Protein AF-A0A3Q9J0Z6-F1 (afdb_monomer_lite)

InterPro domains:
  IPR001733 Peptidase S26B [PTHR10806] (11-145)
  IPR001733 Peptidase S26B [TIGR02228] (3-148)
  IPR019533 Peptidase S26 [PF10502] (8-82)
  IPR019533 Peptidase S26 [cd06530] (27-115)
  IPR036286 LexA/Signal peptidase-like superfamily [SSF51306] (26-82)

pLDDT: mean 85.83, std 12.93, range [48.06, 98.5]

Secondary structure (DSSP, 8-state):
-HHHHHHHHHHHHHIIIIIHHHHHTPEEEE--SSTTTTTS-TT-EEEEE---GGG--TT-EEEEESSTT-S-EEEEEEEEEEE-TTS-EEEEEE-TT-SS--SS-EEGGGEEEEEEEEETTTHHHHHTS-HHHHHHHHHHHHHHHHHHHHHHHHHHHHHHHHTTS----------

Foldseek 3Di:
DVVVVVLVVLVVLLCVQPVVLVVLVWDKDFAQDCLQPPPAGGQKIWTFHADFPVPDDQQFWFWFAPDQPDPDIDTFGFHDWDADPVGFIWTWTGRPNDPDTDPDIDGRSGTRGTTPDIDHNSNVVVVVADDVCNVVVSVVSVVVSVVVVVVVVVVVVVVVVVVPPDPPDPPPPDD

Sequence (175 aa):
MTSTVLLIALSVFAFFAIVVPFVLGAQTYTVLTGSMRPTMPPGTLIGTKPTDIEHVKIGDIITYQIESGDPAVITHRVISLARSGDGETILHTQGDDNSVADENPVIGEQVRGVVVYSVPYLGYPASLVTGETRSLFVIVLGLAVIAYGAQSLLRDLLRSLRSRRPRSVDRNAEA

Radius of gyration: 25.11 Å; chains: 1; bounding box: 40×29×100 Å

Structure (mmCIF, N/CA/C/O backbone):
data_AF-A0A3Q9J0Z6-F1
#
_entry.id   AF-A0A3Q9J0Z6-F1
#
loop_
_atom_site.group_PDB
_atom_site.id
_atom_site.type_symbol
_atom_site.label_atom_id
_atom_site.label_alt_id
_atom_site.label_comp_id
_atom_site.label_asym_id
_atom_site.label_entity_id
_atom_site.label_seq_id
_atom_site.pdbx_PDB_ins_code
_atom_site.Cartn_x
_atom_site.Cartn_y
_atom_site.Cartn_z
_atom_site.occupancy
_atom_site.B_iso_or_equiv
_atom_site.auth_seq_id
_atom_site.auth_comp_id
_atom_site.auth_asym_id
_atom_site.auth_atom_id
_atom_site.pdbx_PDB_model_num
ATOM 1 N N . MET A 1 1 ? 17.191 -12.054 -28.169 1.00 62.16 1 MET A N 1
ATOM 2 C CA . MET A 1 1 ? 16.202 -12.710 -27.282 1.00 62.16 1 MET A CA 1
ATOM 3 C C . MET A 1 1 ? 16.296 -12.182 -25.855 1.00 62.16 1 MET A C 1
ATOM 5 O O . MET A 1 1 ? 15.292 -11.697 -25.358 1.00 62.16 1 MET A O 1
ATOM 9 N N . THR A 1 2 ? 17.478 -12.166 -25.230 1.00 73.38 2 THR A N 1
ATOM 10 C CA . THR A 1 2 ? 17.694 -11.625 -23.868 1.00 73.38 2 THR A CA 1
ATOM 11 C C . THR A 1 2 ? 17.223 -10.175 -23.689 1.00 73.38 2 THR A C 1
ATOM 13 O O . THR A 1 2 ? 16.482 -9.889 -22.756 1.00 73.38 2 THR A O 1
ATOM 16 N N . SER A 1 3 ? 17.551 -9.273 -24.620 1.00 75.88 3 SER A N 1
ATOM 17 C CA . SER A 1 3 ? 17.116 -7.865 -24.550 1.00 75.88 3 SER A CA 1
ATOM 18 C C . SER A 1 3 ? 15.596 -7.688 -24.646 1.00 75.88 3 SER A C 1
ATOM 20 O O . SER A 1 3 ? 15.044 -6.783 -24.034 1.00 75.88 3 SER A O 1
ATOM 22 N N . THR A 1 4 ? 14.908 -8.555 -25.393 1.00 78.06 4 THR A N 1
ATOM 23 C CA . THR A 1 4 ? 13.446 -8.508 -25.549 1.00 78.06 4 THR A CA 1
ATOM 24 C C . THR A 1 4 ? 12.744 -9.007 -24.291 1.00 78.06 4 THR A C 1
ATOM 26 O O . THR A 1 4 ? 11.783 -8.391 -23.848 1.00 78.06 4 THR A O 1
ATOM 29 N N . VAL A 1 5 ? 13.249 -10.084 -23.680 1.00 84.00 5 VAL A N 1
ATOM 30 C CA . VAL A 1 5 ? 12.727 -10.600 -22.405 1.00 84.00 5 VAL A CA 1
ATOM 31 C C . VAL A 1 5 ? 12.904 -9.566 -21.295 1.00 84.00 5 VAL A C 1
ATOM 33 O O . VAL A 1 5 ? 11.956 -9.291 -20.565 1.00 84.00 5 VAL A O 1
ATOM 36 N N . LEU A 1 6 ? 14.081 -8.936 -21.215 1.00 80.44 6 LEU A N 1
ATOM 37 C CA . LEU A 1 6 ? 14.341 -7.861 -20.257 1.00 80.44 6 LEU A CA 1
ATOM 38 C C . LEU A 1 6 ? 13.372 -6.686 -20.450 1.00 80.44 6 LEU A C 1
ATOM 40 O O . LEU A 1 6 ? 12.828 -6.170 -19.479 1.00 80.44 6 LEU A O 1
ATOM 44 N N . LEU A 1 7 ? 13.115 -6.289 -21.698 1.00 78.69 7 LEU A N 1
ATOM 45 C CA . LEU A 1 7 ? 12.174 -5.216 -22.005 1.00 78.69 7 LEU A CA 1
ATOM 46 C C . LEU A 1 7 ? 10.744 -5.553 -21.576 1.00 78.69 7 LEU A C 1
ATOM 48 O O . LEU A 1 7 ? 10.066 -4.713 -20.987 1.00 78.69 7 LEU A O 1
ATOM 52 N N . ILE A 1 8 ? 10.283 -6.768 -21.871 1.00 83.56 8 ILE A N 1
ATOM 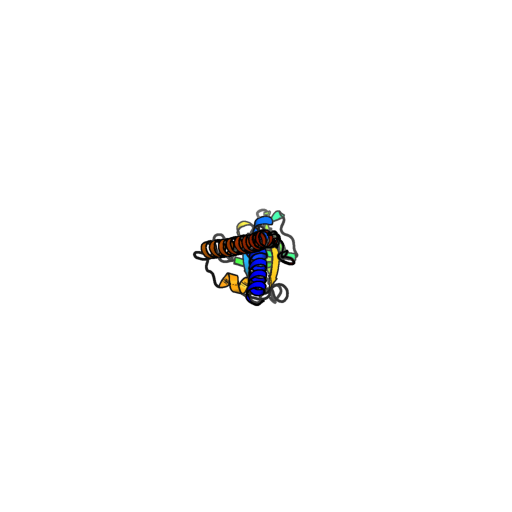53 C CA . ILE A 1 8 ? 8.954 -7.225 -21.463 1.00 83.56 8 ILE A CA 1
ATOM 54 C C . ILE A 1 8 ? 8.859 -7.203 -19.936 1.00 83.56 8 ILE A C 1
ATOM 56 O O . ILE A 1 8 ? 7.911 -6.635 -19.404 1.00 83.56 8 ILE A O 1
ATOM 60 N N . ALA A 1 9 ? 9.866 -7.728 -19.230 1.00 83.88 9 ALA A N 1
ATOM 61 C CA . ALA A 1 9 ? 9.901 -7.709 -17.771 1.00 83.88 9 ALA A CA 1
ATOM 62 C C . ALA A 1 9 ? 9.843 -6.278 -17.204 1.00 83.88 9 ALA A C 1
ATOM 64 O O . ALA A 1 9 ? 9.039 -6.005 -16.316 1.00 83.88 9 ALA A O 1
ATOM 65 N N . LEU A 1 10 ? 10.627 -5.343 -17.758 1.00 81.56 10 LEU A N 1
ATOM 66 C CA . LEU A 1 10 ? 10.604 -3.930 -17.358 1.00 81.56 10 LEU A CA 1
ATOM 67 C C . LEU A 1 10 ? 9.266 -3.251 -17.668 1.00 81.56 10 LEU A C 1
ATOM 69 O O . LEU A 1 10 ? 8.791 -2.445 -16.873 1.00 81.56 10 LEU A O 1
ATOM 73 N N . SER A 1 11 ? 8.639 -3.590 -18.795 1.00 82.06 11 SER A N 1
ATOM 74 C CA . SER A 1 11 ? 7.336 -3.041 -19.187 1.00 82.06 11 SER A CA 1
ATOM 75 C C . SER A 1 11 ? 6.227 -3.537 -18.262 1.00 82.06 11 SER A C 1
ATOM 77 O O . SER A 1 11 ? 5.395 -2.747 -17.829 1.00 82.06 11 SER A O 1
ATOM 79 N N . VAL A 1 12 ? 6.240 -4.825 -17.907 1.00 86.31 12 VAL A N 1
ATOM 80 C CA . VAL A 1 12 ? 5.305 -5.411 -16.935 1.00 86.31 12 VAL A CA 1
ATOM 81 C C . VAL A 1 12 ? 5.510 -4.790 -15.554 1.00 86.31 12 VAL A C 1
ATOM 83 O O . VAL A 1 12 ? 4.539 -4.381 -14.922 1.00 86.31 12 VAL A O 1
ATOM 86 N N . PHE A 1 13 ? 6.762 -4.644 -15.109 1.00 85.62 13 PHE A N 1
ATOM 87 C CA . PHE A 1 13 ? 7.084 -3.944 -13.865 1.00 85.62 13 PHE A CA 1
ATOM 88 C C . PHE A 1 13 ? 6.525 -2.514 -13.872 1.00 85.62 13 PHE A C 1
ATOM 90 O O . PHE A 1 13 ? 5.778 -2.141 -12.971 1.00 85.62 13 PHE A O 1
ATOM 97 N N . ALA A 1 14 ? 6.829 -1.729 -14.911 1.00 83.06 14 ALA A N 1
ATOM 98 C CA . ALA A 1 14 ? 6.368 -0.349 -15.044 1.00 83.06 14 ALA A CA 1
ATOM 99 C C . ALA A 1 14 ? 4.835 -0.255 -15.087 1.00 83.06 14 ALA A C 1
ATOM 101 O O . ALA A 1 14 ? 4.250 0.647 -14.489 1.00 83.06 14 ALA A O 1
ATOM 102 N N . PHE A 1 15 ? 4.171 -1.208 -15.741 1.00 86.31 15 PHE A N 1
ATOM 103 C CA . PHE A 1 15 ? 2.717 -1.273 -15.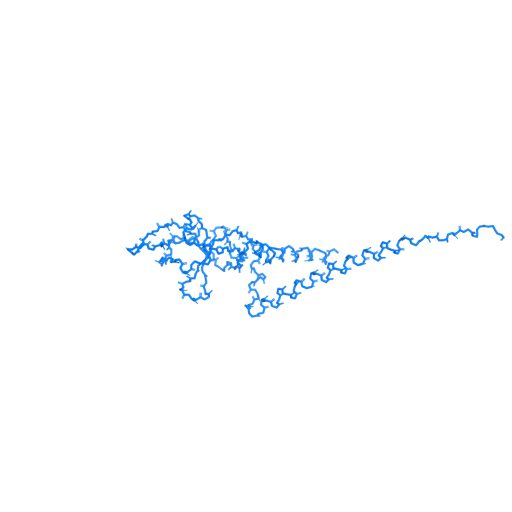790 1.00 86.31 15 PHE A CA 1
ATOM 104 C C . PHE A 1 15 ? 2.107 -1.400 -14.386 1.00 86.31 15 PHE A C 1
ATOM 106 O O . PHE A 1 15 ? 1.281 -0.571 -14.007 1.00 86.31 15 PHE A O 1
ATOM 113 N N . PHE A 1 16 ? 2.556 -2.364 -13.577 1.00 87.62 16 PHE A N 1
ATOM 114 C CA . PHE A 1 16 ? 2.032 -2.560 -12.217 1.00 87.62 16 PHE A CA 1
ATOM 115 C C . PHE A 1 16 ? 2.512 -1.513 -11.202 1.00 87.62 16 PHE A C 1
ATOM 117 O O . PHE A 1 16 ? 1.798 -1.226 -10.242 1.00 87.62 16 PHE A O 1
ATOM 124 N N . ALA A 1 17 ? 3.702 -0.941 -11.389 1.00 83.88 17 ALA A N 1
ATOM 125 C CA . ALA A 1 17 ? 4.271 0.036 -10.462 1.00 83.88 17 ALA A CA 1
ATOM 126 C C . ALA A 1 17 ? 3.818 1.481 -10.724 1.00 83.88 17 ALA A C 1
ATOM 128 O O . ALA A 1 17 ? 3.874 2.301 -9.809 1.00 83.88 17 ALA A O 1
ATOM 129 N N . ILE A 1 18 ? 3.395 1.803 -11.952 1.00 83.44 18 ILE A N 1
ATOM 130 C CA . ILE A 1 18 ? 3.105 3.182 -12.376 1.00 83.44 18 ILE A CA 1
ATOM 131 C C . ILE A 1 18 ? 1.699 3.291 -12.967 1.00 83.44 18 ILE A C 1
ATOM 133 O O . ILE A 1 18 ? 0.893 4.082 -12.488 1.00 83.44 18 ILE A O 1
ATOM 137 N N . VAL A 1 19 ? 1.381 2.495 -13.992 1.00 85.88 19 VAL A N 1
ATOM 138 C CA . VAL A 1 19 ? 0.134 2.662 -14.760 1.00 85.88 19 VAL A CA 1
ATOM 139 C C . VAL A 1 19 ? -1.089 2.251 -13.941 1.00 85.88 19 VAL A C 1
ATOM 141 O O . VAL A 1 19 ? -2.031 3.028 -13.816 1.00 85.88 19 VAL A O 1
ATOM 144 N N . VAL A 1 20 ? -1.066 1.054 -13.351 1.00 90.44 20 VAL A N 1
ATOM 145 C CA . VAL A 1 20 ? -2.157 0.542 -12.507 1.00 90.44 20 VAL A CA 1
ATOM 146 C C . VAL A 1 20 ? -2.492 1.486 -11.341 1.00 90.44 20 VAL A C 1
ATOM 148 O O . VAL A 1 20 ? -3.654 1.880 -11.236 1.00 90.44 20 VAL A O 1
ATOM 151 N N . PRO A 1 21 ? -1.539 1.905 -10.482 1.00 89.94 21 PRO A N 1
ATOM 152 C CA . PRO A 1 21 ? -1.863 2.779 -9.358 1.00 89.94 21 PRO A CA 1
ATOM 153 C C . PRO A 1 21 ? -2.350 4.153 -9.820 1.00 89.94 21 PRO A C 1
ATOM 155 O O . PRO A 1 21 ? -3.300 4.672 -9.242 1.00 89.94 21 PRO A O 1
ATOM 158 N N . PHE A 1 22 ? -1.790 4.703 -10.903 1.00 87.44 22 PHE A N 1
ATOM 159 C CA . PHE A 1 22 ? -2.262 5.964 -11.477 1.00 87.44 22 PHE A CA 1
ATOM 160 C C . PHE A 1 22 ? -3.736 5.889 -11.905 1.00 87.44 22 PHE A C 1
ATOM 162 O O . PHE A 1 22 ? -4.527 6.751 -11.532 1.00 87.44 22 PHE A O 1
ATOM 169 N N . VAL A 1 23 ? -4.127 4.833 -12.626 1.00 93.12 23 VAL A N 1
ATOM 170 C CA . VAL A 1 23 ? -5.517 4.632 -13.080 1.00 93.12 23 VAL A CA 1
ATOM 171 C C . VAL A 1 23 ? -6.474 4.398 -11.907 1.00 93.12 23 VAL A C 1
ATOM 173 O O . VAL A 1 23 ? -7.614 4.856 -11.940 1.00 93.12 23 VAL A O 1
ATOM 176 N N . LEU A 1 24 ? -6.023 3.704 -10.861 1.00 93.44 24 LEU A N 1
ATOM 177 C CA . LEU A 1 24 ? -6.834 3.420 -9.673 1.00 93.44 24 LEU A CA 1
ATOM 178 C C . LEU A 1 24 ? -6.885 4.583 -8.667 1.00 93.44 24 LEU A C 1
ATOM 180 O O . LEU A 1 24 ? -7.644 4.503 -7.697 1.00 93.44 24 LEU A O 1
ATOM 184 N N . GLY A 1 25 ? -6.086 5.637 -8.872 1.00 93.06 25 GLY A N 1
ATOM 185 C CA . GLY A 1 25 ? -5.884 6.702 -7.887 1.00 93.06 25 GLY A CA 1
ATOM 186 C C . GLY A 1 25 ? -5.220 6.200 -6.601 1.00 93.06 25 GLY A C 1
ATOM 187 O O . GLY A 1 25 ? -5.477 6.732 -5.527 1.00 93.06 25 GLY A O 1
ATOM 188 N N . ALA A 1 26 ? -4.422 5.137 -6.694 1.00 95.00 26 ALA A N 1
ATOM 189 C CA . ALA A 1 26 ? -3.766 4.482 -5.573 1.00 95.00 26 ALA A CA 1
ATOM 190 C C . ALA A 1 26 ? -2.314 4.950 -5.405 1.00 95.00 26 ALA A C 1
ATOM 192 O O . ALA A 1 26 ? -1.642 5.330 -6.363 1.00 95.00 26 ALA A O 1
ATOM 193 N N . GLN A 1 27 ? -1.810 4.864 -4.177 1.00 92.06 27 GLN A N 1
ATOM 194 C CA . GLN A 1 27 ? -0.398 5.035 -3.852 1.00 92.06 27 GLN A CA 1
ATOM 195 C C . GLN A 1 27 ? 0.280 3.680 -3.672 1.00 92.06 27 GLN A C 1
ATOM 197 O O . GLN A 1 27 ? -0.346 2.721 -3.225 1.00 92.06 27 GLN A O 1
ATOM 202 N N . THR A 1 28 ? 1.562 3.588 -4.032 1.00 91.88 28 THR A N 1
ATOM 203 C CA . THR A 1 28 ? 2.309 2.328 -3.954 1.00 91.88 28 THR A CA 1
ATOM 204 C C . THR A 1 28 ? 3.258 2.272 -2.769 1.00 91.88 28 THR A C 1
ATOM 206 O O . THR A 1 28 ? 4.132 3.132 -2.614 1.00 91.88 28 THR A O 1
ATOM 209 N N . TYR A 1 29 ? 3.152 1.189 -2.003 1.00 91.81 29 TYR A N 1
ATOM 210 C CA . TYR A 1 29 ? 4.017 0.880 -0.867 1.00 91.81 29 TYR A CA 1
ATOM 211 C C . TYR A 1 29 ? 4.681 -0.488 -1.053 1.00 91.81 29 TYR A C 1
ATOM 213 O O . TYR A 1 29 ? 4.249 -1.303 -1.871 1.00 91.81 29 TYR A O 1
ATOM 221 N N . THR A 1 30 ? 5.734 -0.740 -0.278 1.00 91.94 30 THR A N 1
ATOM 222 C CA . THR A 1 30 ? 6.411 -2.039 -0.237 1.00 91.94 30 THR A CA 1
ATOM 223 C C . THR A 1 30 ? 6.231 -2.652 1.142 1.00 91.94 30 THR A C 1
ATOM 225 O O . THR A 1 30 ? 6.518 -2.007 2.146 1.00 91.94 30 THR A O 1
ATOM 228 N N . VAL A 1 31 ? 5.804 -3.913 1.193 1.00 92.88 31 VAL A N 1
ATOM 229 C CA . VAL A 1 31 ? 5.750 -4.681 2.442 1.00 92.88 31 VAL A CA 1
ATOM 230 C C . VAL A 1 31 ? 7.170 -5.052 2.859 1.00 92.88 31 VAL A C 1
ATOM 232 O O . VAL A 1 31 ? 7.875 -5.743 2.122 1.00 92.88 31 VAL A O 1
ATOM 235 N N . LEU A 1 32 ? 7.600 -4.583 4.031 1.00 90.00 32 LEU A N 1
ATOM 236 C CA . LEU A 1 32 ? 8.975 -4.757 4.518 1.00 90.00 32 LEU A CA 1
ATOM 237 C C . LEU A 1 32 ? 9.129 -5.941 5.481 1.00 90.00 32 LEU A C 1
ATOM 239 O O . LEU A 1 32 ? 10.188 -6.562 5.530 1.00 90.00 32 LEU A O 1
ATOM 243 N N . THR A 1 33 ? 8.080 -6.262 6.235 1.00 91.94 33 THR A N 1
ATOM 244 C CA . THR A 1 33 ? 8.100 -7.262 7.310 1.00 91.94 33 THR A CA 1
ATOM 245 C C . THR A 1 33 ? 7.277 -8.499 6.948 1.00 91.94 33 THR A C 1
ATOM 247 O O . THR A 1 33 ? 6.596 -8.552 5.923 1.00 91.94 33 THR A O 1
ATOM 250 N N . GLY A 1 34 ? 7.378 -9.540 7.779 1.00 93.75 34 GLY A N 1
ATOM 251 C CA . GLY A 1 34 ? 6.639 -10.792 7.611 1.00 93.75 34 GLY A CA 1
ATOM 252 C C . GLY A 1 34 ? 5.209 -10.783 8.153 1.00 93.75 34 GLY A C 1
ATOM 253 O O . GLY A 1 34 ? 4.540 -11.794 7.987 1.00 93.75 34 GLY A O 1
ATOM 254 N N . SER A 1 35 ? 4.731 -9.686 8.755 1.00 96.00 35 SER A N 1
ATOM 255 C CA . SER A 1 35 ? 3.459 -9.663 9.502 1.00 96.00 35 SER A CA 1
ATOM 256 C C . SER A 1 35 ? 2.222 -9.928 8.649 1.00 96.00 35 SER A C 1
ATOM 258 O O . SER A 1 35 ? 1.182 -10.275 9.187 1.00 96.00 35 SER A O 1
ATOM 260 N N . MET A 1 36 ? 2.318 -9.788 7.326 1.00 97.25 36 MET A N 1
ATOM 261 C CA . MET A 1 36 ? 1.219 -10.055 6.395 1.00 97.25 36 MET A CA 1
ATOM 262 C C . MET A 1 36 ? 1.359 -11.387 5.651 1.00 97.25 36 MET A C 1
ATOM 264 O O . MET A 1 36 ? 0.734 -11.581 4.609 1.00 97.25 36 MET A O 1
ATOM 268 N N . ARG A 1 37 ? 2.197 -12.316 6.121 1.00 94.94 37 ARG A N 1
ATOM 269 C CA . ARG A 1 37 ? 2.266 -13.663 5.536 1.00 94.94 37 ARG A CA 1
ATOM 270 C C . ARG A 1 37 ? 0.985 -14.466 5.825 1.00 94.94 37 ARG A C 1
ATOM 272 O O . ARG A 1 37 ? 0.339 -14.235 6.836 1.00 94.94 37 ARG A O 1
ATOM 279 N N . PRO A 1 38 ? 0.622 -15.423 4.947 1.00 93.31 38 PRO A N 1
ATOM 280 C CA . PRO A 1 38 ? 1.199 -15.692 3.622 1.00 93.31 38 PRO A CA 1
ATOM 281 C C . PRO A 1 38 ? 0.687 -14.738 2.525 1.00 93.31 38 PRO A C 1
ATOM 283 O O . PRO A 1 38 ? 1.177 -14.780 1.400 1.00 93.31 38 PRO A O 1
ATOM 286 N N . THR A 1 39 ? -0.289 -13.892 2.842 1.00 91.81 39 THR A N 1
ATOM 287 C CA . THR A 1 39 ? -1.073 -13.061 1.919 1.00 91.81 39 THR A CA 1
ATOM 288 C C . THR A 1 39 ? -0.223 -12.046 1.156 1.00 91.81 39 THR A C 1
ATOM 290 O O . THR A 1 39 ? -0.403 -11.857 -0.046 1.00 91.81 39 THR A O 1
ATOM 293 N N . MET A 1 40 ? 0.718 -11.399 1.843 1.00 95.31 40 MET A N 1
ATOM 294 C CA . MET A 1 40 ? 1.657 -10.422 1.294 1.00 95.31 40 MET A CA 1
ATOM 295 C C . MET A 1 40 ? 3.033 -10.601 1.951 1.00 95.31 40 MET A C 1
ATOM 297 O O . MET A 1 40 ? 3.341 -9.945 2.946 1.00 95.31 40 MET A O 1
ATOM 301 N N . PRO A 1 41 ? 3.885 -11.501 1.431 1.00 95.06 41 PRO A N 1
ATOM 302 C CA . PRO A 1 41 ? 5.229 -11.692 1.968 1.00 95.06 41 PRO A CA 1
ATOM 303 C C . PRO A 1 41 ? 6.107 -10.434 1.785 1.00 95.06 41 PRO A C 1
ATOM 305 O O . PRO A 1 41 ? 5.810 -9.596 0.925 1.00 95.06 41 PRO A O 1
ATOM 308 N N . PRO A 1 42 ? 7.224 -10.310 2.530 1.00 93.31 42 PRO A N 1
ATOM 309 C CA . PRO A 1 42 ? 8.190 -9.229 2.338 1.00 93.31 42 PRO A CA 1
ATOM 310 C C . PRO A 1 42 ? 8.602 -9.058 0.870 1.00 93.31 42 PRO A C 1
ATOM 312 O O . PRO A 1 42 ? 8.770 -10.038 0.143 1.00 93.31 42 PRO A O 1
ATOM 315 N N . GLY A 1 43 ? 8.770 -7.809 0.437 1.00 90.31 43 GLY A N 1
ATOM 316 C CA . GLY A 1 43 ? 9.061 -7.460 -0.953 1.00 90.31 43 GLY A CA 1
ATOM 317 C C . GLY A 1 43 ? 7.834 -7.451 -1.868 1.00 90.31 43 GLY A C 1
ATOM 318 O O . GLY A 1 43 ? 7.986 -7.340 -3.082 1.00 90.31 43 GLY A O 1
ATOM 319 N N . THR A 1 44 ? 6.620 -7.559 -1.326 1.00 94.25 44 THR A N 1
ATOM 320 C CA . THR A 1 44 ? 5.375 -7.353 -2.082 1.00 94.25 44 THR A CA 1
ATOM 321 C C . THR A 1 44 ? 5.160 -5.867 -2.361 1.00 94.25 44 THR A C 1
ATOM 323 O O . THR A 1 44 ? 5.267 -5.045 -1.452 1.00 94.25 44 THR A O 1
ATOM 326 N N . LEU A 1 45 ? 4.841 -5.529 -3.612 1.00 93.75 45 LEU A N 1
ATOM 327 C CA . LEU A 1 45 ? 4.346 -4.207 -3.989 1.00 93.75 45 LEU A CA 1
ATOM 328 C C . LEU A 1 45 ? 2.836 -4.173 -3.758 1.00 93.75 45 LEU A C 1
ATOM 330 O O . LEU A 1 45 ? 2.125 -5.034 -4.277 1.00 93.75 45 LEU A O 1
ATOM 334 N N . ILE A 1 46 ? 2.348 -3.179 -3.028 1.00 95.94 46 ILE A N 1
ATOM 335 C CA . ILE A 1 46 ? 0.916 -2.984 -2.790 1.00 95.94 46 ILE A CA 1
ATOM 336 C C . ILE A 1 46 ? 0.465 -1.648 -3.360 1.00 95.94 46 ILE A C 1
ATOM 338 O O . ILE A 1 46 ? 1.207 -0.667 -3.308 1.00 95.94 46 ILE A O 1
ATOM 342 N N . GLY A 1 47 ? -0.749 -1.619 -3.903 1.00 96.31 47 GLY A N 1
ATOM 343 C CA . GLY A 1 47 ? -1.444 -0.387 -4.246 1.00 96.31 47 GLY A CA 1
ATOM 344 C C . GLY A 1 47 ? -2.553 -0.111 -3.250 1.00 96.31 47 GLY A C 1
ATOM 345 O O . GLY A 1 47 ? -3.498 -0.892 -3.151 1.00 96.31 47 GLY A O 1
ATOM 346 N N . THR A 1 48 ? -2.455 1.013 -2.555 1.00 97.69 48 THR A N 1
ATOM 347 C CA . THR A 1 48 ? -3.411 1.453 -1.543 1.00 97.69 48 THR A CA 1
ATOM 348 C C . THR A 1 48 ? -4.202 2.635 -2.080 1.00 97.69 48 THR A C 1
ATOM 350 O O . THR A 1 48 ? -3.636 3.679 -2.405 1.00 97.69 48 THR A O 1
ATOM 353 N N . LYS A 1 49 ? -5.519 2.478 -2.191 1.00 97.75 49 LYS A N 1
ATOM 354 C CA . LYS A 1 49 ? -6.423 3.527 -2.651 1.00 97.75 49 LYS A CA 1
ATOM 355 C C . LYS A 1 49 ? -6.898 4.365 -1.459 1.00 97.75 49 LYS A C 1
ATOM 357 O O . LYS A 1 49 ? 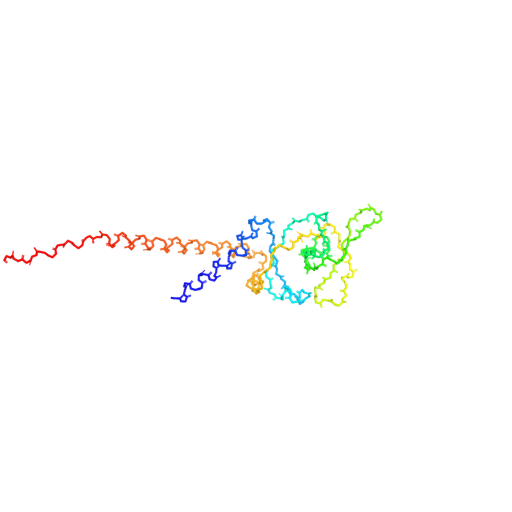-7.499 3.782 -0.550 1.00 97.75 49 LYS A O 1
ATOM 362 N N . PRO A 1 50 ? -6.706 5.699 -1.468 1.00 97.31 50 PRO A N 1
ATOM 363 C CA . PRO A 1 50 ? -7.273 6.585 -0.458 1.00 97.31 50 PRO A CA 1
ATOM 364 C C . PRO A 1 50 ? -8.765 6.314 -0.282 1.00 97.31 50 PRO A C 1
ATOM 366 O O . PRO A 1 50 ? -9.524 6.309 -1.252 1.00 97.31 50 PRO A O 1
ATOM 369 N N . THR A 1 51 ? -9.152 6.001 0.948 1.00 96.06 51 THR A N 1
ATOM 370 C CA . THR A 1 51 ? -10.499 5.560 1.309 1.00 96.06 51 THR A CA 1
ATOM 371 C C . THR A 1 51 ? -10.842 6.198 2.643 1.00 96.06 51 THR A C 1
ATOM 373 O O . THR A 1 51 ? -10.041 6.120 3.572 1.00 96.06 51 THR A O 1
ATOM 376 N N . ASP A 1 52 ? -12.002 6.845 2.711 1.00 93.44 52 ASP A N 1
ATOM 377 C CA . ASP A 1 52 ? -12.522 7.411 3.954 1.00 93.44 52 ASP A CA 1
ATOM 378 C C . ASP A 1 52 ? -12.804 6.287 4.964 1.00 93.44 52 ASP A C 1
ATOM 380 O O . ASP A 1 52 ? -13.266 5.209 4.574 1.00 93.44 52 ASP A O 1
ATOM 384 N N . ILE A 1 53 ? -12.541 6.535 6.249 1.00 93.94 53 ILE A N 1
ATOM 385 C CA . ILE A 1 53 ? -12.731 5.560 7.327 1.00 93.94 53 ILE A CA 1
ATOM 386 C C . ILE A 1 53 ? -14.159 5.000 7.371 1.00 93.94 53 ILE A C 1
ATOM 388 O O . ILE A 1 53 ? -14.342 3.835 7.714 1.00 93.94 53 ILE A O 1
ATOM 392 N N . GLU A 1 54 ? -15.168 5.772 6.962 1.00 92.50 54 GLU A N 1
ATOM 393 C CA . GLU A 1 54 ? -16.562 5.308 6.919 1.00 92.50 54 GLU A CA 1
ATOM 394 C C . GLU A 1 54 ? -16.807 4.182 5.903 1.00 92.50 54 GLU A C 1
ATOM 396 O O . GLU A 1 54 ? -17.770 3.422 6.024 1.00 92.50 54 GLU A O 1
ATOM 401 N N . HIS A 1 55 ? -15.933 4.055 4.904 1.00 95.62 55 HIS A N 1
ATOM 402 C CA . HIS A 1 55 ? -16.020 3.026 3.870 1.00 95.62 55 HIS A CA 1
ATOM 403 C C . HIS A 1 55 ? -15.151 1.801 4.171 1.00 95.62 55 HIS A C 1
ATOM 405 O O . HIS A 1 55 ? -15.260 0.804 3.452 1.00 95.62 55 HIS A O 1
ATOM 411 N N . VAL A 1 56 ? -14.315 1.867 5.211 1.00 97.06 56 VAL A N 1
ATOM 412 C CA . VAL A 1 56 ? -13.468 0.758 5.655 1.00 97.06 56 VAL A CA 1
ATOM 413 C C . VAL A 1 56 ? -14.320 -0.282 6.374 1.00 97.06 56 VAL A C 1
ATOM 415 O O . VAL A 1 56 ? -15.168 0.036 7.209 1.00 97.06 56 VAL A O 1
ATOM 418 N N . LYS A 1 57 ? -14.093 -1.554 6.051 1.00 97.56 57 LYS A N 1
ATOM 419 C CA . LYS A 1 57 ? -14.852 -2.685 6.585 1.00 97.56 57 LYS A CA 1
ATOM 420 C C . LYS A 1 57 ? -13.946 -3.665 7.312 1.00 97.56 57 LYS A C 1
ATOM 422 O O . LYS A 1 57 ? -12.750 -3.765 7.052 1.00 97.56 57 LYS A O 1
ATOM 427 N N . ILE A 1 58 ? -14.551 -4.447 8.205 1.00 98.12 58 ILE A N 1
ATOM 428 C CA . ILE A 1 58 ? -13.887 -5.609 8.802 1.00 98.12 58 ILE A CA 1
ATOM 429 C C . ILE A 1 58 ? -13.434 -6.543 7.674 1.00 98.12 58 ILE A C 1
ATOM 431 O O . ILE A 1 58 ? -14.216 -6.875 6.783 1.00 98.12 58 ILE A O 1
ATOM 435 N N . GLY A 1 59 ? -12.173 -6.962 7.729 1.00 97.88 59 GLY A N 1
ATOM 436 C CA . GLY A 1 59 ? -11.526 -7.795 6.722 1.00 97.88 59 GLY A CA 1
ATOM 437 C C . GLY A 1 59 ? -10.719 -7.018 5.681 1.00 97.88 59 GLY A C 1
ATOM 438 O O . GLY A 1 59 ? -9.863 -7.634 5.039 1.00 97.88 59 GLY A O 1
ATOM 439 N N . ASP A 1 60 ? -10.920 -5.703 5.545 1.00 98.31 60 ASP A N 1
ATOM 440 C CA . ASP A 1 60 ? -10.098 -4.875 4.662 1.00 98.31 60 ASP A CA 1
ATOM 441 C C . ASP A 1 60 ? -8.652 -4.843 5.154 1.00 98.31 60 ASP A C 1
ATOM 443 O O . ASP A 1 60 ? -8.375 -4.833 6.353 1.00 98.31 60 ASP A O 1
ATOM 447 N N . ILE A 1 61 ? -7.715 -4.811 4.212 1.00 98.44 61 ILE A N 1
ATOM 448 C CA . ILE A 1 61 ? -6.308 -4.565 4.508 1.00 98.44 61 ILE A CA 1
ATOM 449 C C . ILE A 1 61 ? -6.057 -3.088 4.263 1.00 98.44 61 ILE A C 1
ATOM 451 O O . ILE A 1 61 ? -6.269 -2.606 3.150 1.00 98.44 61 ILE A O 1
ATOM 455 N N . ILE A 1 62 ? -5.598 -2.375 5.281 1.00 98.31 62 ILE A N 1
ATOM 456 C CA . ILE A 1 62 ? -5.364 -0.937 5.202 1.00 98.31 62 ILE A CA 1
ATOM 457 C C . ILE A 1 62 ? -3.889 -0.621 5.366 1.00 98.31 62 ILE A C 1
ATOM 459 O O . ILE A 1 62 ? -3.184 -1.305 6.104 1.00 98.31 62 ILE A O 1
ATOM 463 N N . THR A 1 63 ? -3.438 0.440 4.703 1.00 97.69 63 THR A N 1
ATOM 464 C CA . THR A 1 63 ? -2.176 1.103 5.042 1.00 97.69 63 THR A CA 1
ATOM 465 C C . THR A 1 63 ? -2.503 2.327 5.889 1.00 97.69 63 THR A C 1
ATOM 467 O O . THR A 1 63 ? -3.361 3.126 5.506 1.00 97.69 63 THR A O 1
ATOM 470 N N . TYR A 1 64 ? -1.833 2.490 7.024 1.00 96.69 64 TYR A N 1
ATOM 471 C CA . TYR A 1 64 ? -2.057 3.595 7.955 1.00 96.69 64 TYR A CA 1
ATOM 472 C C . TYR A 1 64 ? -0.741 4.083 8.563 1.00 96.69 64 TYR A C 1
ATOM 474 O O . TYR A 1 64 ? 0.260 3.371 8.531 1.00 96.69 64 TYR A O 1
ATOM 482 N N . GLN A 1 65 ? -0.727 5.309 9.078 1.00 95.62 65 GLN A N 1
ATOM 483 C CA . GLN A 1 65 ? 0.430 5.878 9.768 1.00 95.62 65 GLN A CA 1
ATOM 484 C C . GLN A 1 65 ? 0.517 5.407 11.213 1.00 95.62 65 GLN A C 1
ATOM 486 O O . GLN A 1 65 ? -0.502 5.326 11.892 1.00 95.62 65 GLN A O 1
ATOM 491 N N . ILE A 1 66 ? 1.737 5.178 11.701 1.00 91.31 66 ILE A N 1
ATOM 492 C CA . ILE A 1 66 ? 1.968 4.820 13.111 1.00 91.31 66 ILE A CA 1
ATOM 493 C C . ILE A 1 66 ? 1.506 5.957 14.028 1.00 91.31 66 ILE A C 1
ATOM 495 O O . ILE A 1 66 ? 0.775 5.722 14.984 1.00 91.31 66 ILE A O 1
ATOM 499 N N . GLU A 1 67 ? 1.859 7.189 13.669 1.00 89.69 67 GLU A N 1
ATOM 500 C CA . GLU A 1 67 ? 1.444 8.423 14.335 1.00 89.69 67 GLU A CA 1
ATOM 501 C C . GLU A 1 67 ? 0.897 9.404 13.288 1.00 89.69 67 GLU A C 1
ATOM 503 O O . GLU A 1 67 ? 1.401 9.461 12.160 1.00 89.69 67 GLU A O 1
ATOM 508 N N . SER A 1 68 ? -0.139 10.178 13.632 1.00 85.19 68 SER A N 1
ATOM 509 C CA . SER A 1 68 ? -0.688 11.198 12.727 1.00 85.19 68 SER A CA 1
ATOM 510 C C . SER A 1 68 ? 0.411 12.173 12.295 1.00 85.19 68 SER A C 1
ATOM 512 O O . SER A 1 68 ? 1.051 12.822 13.118 1.00 85.19 68 SER A O 1
ATOM 514 N N . GLY A 1 69 ? 0.630 12.282 10.983 1.00 81.12 69 GLY A N 1
ATOM 515 C CA . GLY A 1 69 ? 1.650 13.166 10.410 1.00 81.12 69 GLY A CA 1
ATOM 516 C C . GLY A 1 69 ? 3.026 12.528 10.176 1.00 81.12 69 GLY A C 1
ATOM 517 O O . GLY A 1 69 ? 3.819 13.113 9.439 1.00 81.12 69 GLY A O 1
ATOM 518 N N . ASP A 1 70 ? 3.295 11.316 10.675 1.00 83.69 70 ASP A N 1
ATOM 519 C CA . ASP A 1 70 ? 4.563 10.604 10.438 1.00 83.69 70 ASP A CA 1
ATOM 520 C C . ASP A 1 70 ? 4.555 9.860 9.084 1.00 83.69 70 ASP A C 1
ATOM 522 O O . ASP A 1 70 ? 3.654 9.058 8.831 1.00 83.69 70 ASP A O 1
ATOM 526 N N . PRO A 1 71 ? 5.531 10.058 8.175 1.00 84.50 71 PRO A N 1
ATOM 527 C CA . PRO A 1 71 ? 5.613 9.288 6.928 1.00 84.50 71 PRO A CA 1
ATOM 528 C C . PRO A 1 71 ? 5.688 7.757 7.104 1.00 84.50 71 PRO A C 1
ATOM 530 O O . PRO A 1 71 ? 5.434 7.037 6.134 1.00 84.50 71 PRO A O 1
ATOM 533 N N . ALA A 1 72 ? 6.047 7.247 8.284 1.00 89.25 72 ALA A N 1
ATOM 534 C CA . ALA A 1 72 ? 6.090 5.824 8.585 1.00 89.25 72 ALA A CA 1
ATOM 535 C C . ALA A 1 72 ? 4.689 5.199 8.570 1.00 89.25 72 ALA A C 1
ATOM 537 O O . ALA A 1 72 ? 3.755 5.667 9.224 1.00 89.25 72 ALA A O 1
ATOM 538 N N . VAL A 1 73 ? 4.556 4.097 7.829 1.00 94.56 73 VAL A N 1
ATOM 539 C CA . VAL A 1 73 ? 3.283 3.399 7.642 1.00 94.56 73 VAL A CA 1
ATOM 540 C C . VAL A 1 73 ? 3.379 1.916 7.970 1.00 94.56 73 VAL A C 1
ATOM 542 O O . VAL A 1 73 ? 4.405 1.273 7.746 1.00 94.56 73 VAL A O 1
ATOM 545 N N . ILE A 1 74 ? 2.263 1.369 8.439 1.00 96.25 74 ILE A N 1
ATOM 546 C CA . ILE A 1 74 ? 2.022 -0.058 8.650 1.00 96.25 74 ILE A CA 1
ATOM 547 C C . ILE A 1 74 ? 0.896 -0.491 7.712 1.00 96.25 74 ILE A C 1
ATOM 549 O O . ILE A 1 74 ? 0.054 0.312 7.314 1.00 96.25 74 ILE A O 1
ATOM 553 N N . THR A 1 75 ? 0.904 -1.757 7.295 1.00 97.56 75 THR A N 1
ATOM 554 C CA . THR A 1 75 ? -0.188 -2.345 6.513 1.00 97.56 75 THR A CA 1
ATOM 555 C C . THR A 1 75 ? -0.673 -3.614 7.183 1.00 97.56 75 THR A C 1
ATOM 557 O O . THR A 1 75 ? 0.066 -4.590 7.163 1.00 97.56 75 THR A O 1
ATOM 560 N N . HIS A 1 76 ? -1.890 -3.603 7.726 1.00 98.31 76 HIS A N 1
ATOM 561 C CA . HIS A 1 76 ? -2.499 -4.718 8.460 1.00 98.31 76 HIS A CA 1
ATOM 562 C C . HIS A 1 76 ? -3.996 -4.846 8.147 1.00 98.31 76 HIS A C 1
ATOM 564 O O . HIS A 1 76 ? -4.593 -3.973 7.509 1.00 98.31 76 HIS A O 1
ATOM 570 N N . ARG A 1 77 ? -4.606 -5.960 8.562 1.00 98.44 77 ARG A N 1
ATOM 571 C CA . ARG A 1 77 ? -6.028 -6.238 8.349 1.00 98.44 77 ARG A CA 1
ATOM 572 C C . ARG A 1 77 ? -6.874 -5.666 9.474 1.00 98.44 77 ARG A C 1
ATOM 574 O O . ARG A 1 77 ? -6.549 -5.842 10.641 1.00 98.44 77 ARG A O 1
ATOM 581 N N . VAL A 1 78 ? -7.990 -5.039 9.125 1.00 98.38 78 VAL A N 1
ATOM 582 C CA . VAL A 1 78 ? -9.006 -4.595 10.080 1.00 98.38 78 VAL A CA 1
ATOM 583 C C . VAL A 1 78 ? -9.736 -5.814 10.632 1.00 98.38 78 VAL A C 1
ATOM 585 O O . VAL A 1 78 ? -10.390 -6.546 9.888 1.00 98.38 78 VAL A O 1
ATOM 588 N N . ILE A 1 79 ? -9.645 -6.020 11.942 1.00 98.25 79 ILE A N 1
ATOM 589 C CA . ILE A 1 79 ? -10.303 -7.134 12.638 1.00 98.25 79 ILE A CA 1
ATOM 590 C C . ILE A 1 79 ? -11.575 -6.697 13.364 1.00 98.25 79 ILE A C 1
ATOM 592 O O . ILE A 1 79 ? -12.477 -7.510 13.563 1.00 98.25 79 ILE A O 1
ATOM 596 N N . SER A 1 80 ? -11.686 -5.419 13.729 1.00 97.38 80 SER A N 1
ATOM 597 C CA . SER A 1 80 ? -12.898 -4.869 14.329 1.00 97.38 80 SER A CA 1
ATOM 598 C C . SER A 1 80 ? -13.023 -3.363 14.104 1.00 97.38 80 SER A C 1
ATOM 600 O O . SER A 1 80 ? -12.047 -2.661 13.826 1.00 97.38 80 SER A O 1
ATOM 602 N N . LEU A 1 81 ? -14.265 -2.891 14.213 1.00 96.12 81 LEU A N 1
ATOM 603 C CA . LEU A 1 81 ? -14.653 -1.488 14.151 1.00 96.12 81 LEU A CA 1
ATOM 604 C C . LEU A 1 81 ? -15.322 -1.134 15.479 1.00 96.12 81 LEU A C 1
ATOM 606 O O . LEU A 1 81 ? -16.242 -1.831 15.911 1.00 96.12 81 LEU A O 1
ATOM 610 N N . ALA A 1 82 ? -14.879 -0.052 16.103 1.00 93.75 82 ALA A N 1
ATOM 611 C CA . ALA A 1 82 ? -15.454 0.492 17.323 1.00 93.75 82 ALA A CA 1
ATOM 612 C C . ALA A 1 82 ? -15.824 1.966 17.127 1.00 93.75 82 ALA A C 1
ATOM 614 O O . ALA A 1 82 ? -15.453 2.602 16.138 1.00 93.75 82 ALA A O 1
ATOM 615 N N . ARG A 1 83 ? -16.586 2.509 18.076 1.00 92.06 83 ARG A N 1
ATOM 616 C CA . ARG A 1 83 ? -16.884 3.939 18.160 1.00 92.06 83 ARG A CA 1
ATOM 617 C C . ARG A 1 83 ? -16.303 4.484 19.458 1.00 92.06 83 ARG A C 1
ATOM 619 O O . ARG A 1 83 ? -16.494 3.875 20.509 1.00 92.06 83 ARG A O 1
ATOM 626 N N . SER A 1 84 ? -15.597 5.605 19.367 1.00 87.94 84 SER A N 1
ATOM 627 C CA . SER A 1 84 ? -15.142 6.378 20.523 1.00 87.94 84 SER A CA 1
ATOM 628 C C . SER A 1 84 ? -16.334 6.918 21.319 1.00 87.94 84 SER A C 1
ATOM 630 O O . SER A 1 84 ? -17.451 6.994 20.799 1.00 87.94 84 SER A O 1
ATOM 632 N N . GLY A 1 85 ? -16.088 7.371 22.551 1.00 83.62 85 GLY A N 1
ATOM 633 C CA . GLY A 1 85 ? -17.081 8.097 23.353 1.00 83.62 85 GLY A CA 1
ATOM 634 C C . GLY A 1 85 ? -17.623 9.348 22.650 1.00 83.62 85 GLY A C 1
ATOM 635 O O . GLY A 1 85 ? -18.796 9.674 22.808 1.00 83.62 85 GLY A O 1
ATOM 636 N N . ASP A 1 86 ? -16.806 9.965 21.793 1.00 86.75 86 ASP A N 1
ATOM 637 C CA . ASP A 1 86 ? -17.158 11.153 21.004 1.00 86.75 86 ASP A CA 1
ATOM 638 C C . ASP A 1 86 ? -17.801 10.809 19.643 1.00 86.75 86 ASP A C 1
ATOM 640 O O . ASP A 1 86 ? -18.085 11.685 18.831 1.00 86.75 86 ASP A O 1
ATOM 644 N N . GLY A 1 87 ? -18.047 9.520 19.374 1.00 85.94 87 GLY A N 1
ATOM 645 C CA . GLY A 1 87 ? -18.703 9.039 18.155 1.00 85.94 87 GLY A CA 1
ATOM 646 C C . GLY A 1 87 ? -17.775 8.798 16.960 1.00 85.94 87 GLY A C 1
ATOM 647 O O . GLY A 1 87 ? -18.248 8.342 15.918 1.00 85.94 87 GLY A O 1
ATOM 648 N N . GLU A 1 88 ? -16.470 9.035 17.087 1.00 89.50 88 GLU A N 1
ATOM 649 C CA . GLU A 1 88 ? -15.492 8.758 16.025 1.00 89.50 88 GLU A CA 1
ATOM 650 C C . GLU A 1 88 ? -15.309 7.256 15.779 1.00 89.50 88 GLU A C 1
ATOM 652 O O . GLU A 1 88 ? -15.348 6.454 16.711 1.00 89.50 88 GLU A O 1
ATOM 657 N N . THR A 1 89 ? -15.107 6.858 14.521 1.00 93.25 89 THR A N 1
ATOM 658 C CA . THR A 1 89 ? -14.794 5.463 14.179 1.00 93.25 89 THR A CA 1
ATOM 659 C C . THR A 1 89 ? -13.347 5.153 14.544 1.00 93.25 89 THR A C 1
ATOM 661 O O . THR A 1 89 ? -12.433 5.876 14.155 1.00 93.25 89 THR A O 1
ATOM 664 N N . ILE A 1 90 ? -13.150 4.041 15.243 1.00 95.12 90 ILE A N 1
ATOM 665 C CA . ILE A 1 90 ? -11.846 3.519 15.631 1.00 95.12 90 ILE A CA 1
ATOM 666 C C . ILE A 1 90 ? -11.685 2.128 15.017 1.00 95.12 90 ILE A C 1
ATOM 668 O O . ILE A 1 90 ? -12.607 1.310 15.068 1.00 95.12 90 ILE A O 1
ATOM 672 N N . LEU A 1 91 ? -10.521 1.852 14.436 1.00 97.31 91 LEU A N 1
ATOM 673 C CA . LEU A 1 91 ? -10.196 0.561 13.839 1.00 97.31 91 LEU A CA 1
ATOM 674 C C . LEU A 1 91 ? -9.226 -0.194 14.745 1.00 97.31 91 LEU A C 1
ATOM 676 O O . LEU A 1 91 ? -8.258 0.381 15.238 1.00 97.31 91 LEU A O 1
ATOM 680 N N . HIS A 1 92 ? -9.436 -1.497 14.904 1.00 97.44 92 HIS A N 1
ATOM 681 C CA . HIS A 1 92 ? -8.399 -2.384 15.424 1.00 97.44 92 HIS A CA 1
ATOM 682 C C . HIS A 1 92 ? -7.852 -3.225 14.283 1.00 97.44 92 HIS A C 1
ATOM 684 O O . HIS A 1 92 ? -8.614 -3.812 13.503 1.00 97.44 92 HIS A O 1
ATOM 690 N N . THR A 1 93 ? -6.529 -3.282 14.193 1.00 98.12 93 THR A N 1
ATOM 691 C CA . THR A 1 93 ? -5.818 -3.977 13.128 1.00 98.12 93 THR A CA 1
ATOM 692 C C . THR A 1 93 ? -4.977 -5.122 13.668 1.00 98.12 93 THR A C 1
ATOM 694 O O . THR A 1 93 ? -4.658 -5.193 14.854 1.00 98.12 93 THR A O 1
ATOM 697 N N . GLN A 1 94 ? -4.663 -6.063 12.787 1.00 98.19 94 GLN A N 1
ATOM 698 C CA . GLN A 1 94 ? -3.776 -7.177 13.069 1.00 98.19 94 GLN A CA 1
ATOM 699 C C . GLN A 1 94 ? -3.071 -7.604 11.781 1.00 98.19 94 GLN A C 1
ATOM 701 O O . GLN A 1 94 ? -3.691 -7.686 10.716 1.00 98.19 94 GLN A O 1
ATOM 706 N N . GLY A 1 95 ? -1.772 -7.879 11.872 1.00 97.75 95 GLY A N 1
ATOM 707 C CA . GLY A 1 95 ? -1.050 -8.548 10.794 1.00 97.75 95 GLY A CA 1
ATOM 708 C C . GLY A 1 95 ? -1.542 -9.983 10.614 1.00 97.75 95 GLY A C 1
ATOM 709 O O . GLY A 1 95 ? -1.739 -10.689 11.598 1.00 97.75 95 GLY A O 1
ATOM 710 N N . ASP A 1 96 ? -1.718 -10.430 9.372 1.00 97.56 96 ASP A N 1
ATOM 711 C CA . ASP A 1 96 ? -2.219 -11.778 9.061 1.00 97.56 96 ASP A CA 1
ATOM 712 C C . ASP A 1 96 ? -1.386 -12.923 9.690 1.00 97.56 96 ASP A C 1
ATOM 714 O O . ASP A 1 96 ? -1.933 -13.989 9.963 1.00 97.56 96 ASP A O 1
ATOM 718 N N . ASP A 1 97 ? -0.091 -12.696 9.944 1.00 97.25 97 ASP A N 1
ATOM 719 C CA . ASP A 1 97 ? 0.849 -13.642 10.577 1.00 97.25 97 ASP A CA 1
ATOM 720 C C . ASP A 1 97 ? 1.096 -13.338 12.071 1.00 97.25 97 ASP A C 1
ATOM 722 O O . ASP A 1 97 ? 1.856 -14.035 12.743 1.00 97.25 97 ASP A O 1
ATOM 726 N N . ASN A 1 98 ? 0.489 -12.278 12.615 1.00 96.50 98 ASN A N 1
ATOM 727 C CA . ASN A 1 98 ? 0.657 -11.903 14.018 1.00 96.50 98 ASN A CA 1
ATOM 728 C C . ASN A 1 98 ? -0.295 -12.719 14.907 1.00 96.50 98 ASN A C 1
ATOM 730 O O . ASN A 1 98 ? -1.457 -12.930 14.568 1.00 96.50 98 ASN A O 1
ATOM 734 N N . SER A 1 99 ? 0.164 -13.124 16.094 1.00 96.06 99 SER A N 1
ATOM 735 C CA . SER A 1 99 ? -0.649 -13.882 17.063 1.00 96.06 99 SER A CA 1
ATOM 736 C C . SER A 1 99 ? -1.605 -13.023 17.895 1.00 96.06 99 SER A C 1
ATOM 738 O O . SER A 1 99 ? -2.527 -13.555 18.512 1.00 96.06 99 SER A O 1
ATOM 740 N N . VAL A 1 100 ? -1.376 -11.712 17.933 1.00 96.56 100 VAL A N 1
ATOM 741 C CA . VAL A 1 100 ? -2.156 -10.737 18.699 1.00 96.56 100 VAL A CA 1
ATOM 742 C C . VAL A 1 100 ? -2.469 -9.521 17.836 1.00 96.56 100 VAL A C 1
ATOM 744 O O . VAL A 1 100 ? -1.739 -9.225 16.888 1.00 96.56 100 VAL A O 1
ATOM 747 N N . ALA A 1 101 ? -3.557 -8.832 18.178 1.00 97.31 101 ALA A N 1
ATOM 748 C CA . ALA A 1 101 ? -3.913 -7.551 17.583 1.00 97.31 101 ALA A CA 1
ATOM 749 C C . ALA A 1 101 ? -2.866 -6.475 17.902 1.00 97.31 101 ALA A C 1
ATOM 751 O O . ALA A 1 101 ? -2.153 -6.568 18.904 1.00 97.31 101 ALA A O 1
ATOM 752 N N . ASP A 1 102 ? -2.807 -5.451 17.055 1.00 96.56 102 ASP A N 1
ATOM 753 C CA . ASP A 1 102 ? -1.968 -4.284 17.299 1.00 96.56 102 ASP A CA 1
ATOM 754 C C . ASP A 1 102 ? -2.445 -3.553 18.566 1.00 96.56 102 ASP A C 1
ATOM 756 O O . ASP A 1 102 ? -3.646 -3.405 18.802 1.00 96.56 102 ASP A O 1
ATOM 760 N N . GLU A 1 103 ? -1.494 -3.113 19.396 1.00 94.38 103 GLU A N 1
ATOM 761 C CA . GLU A 1 103 ? -1.776 -2.524 20.714 1.00 94.38 103 GLU A CA 1
ATOM 762 C C . GLU A 1 103 ? -2.556 -1.210 20.607 1.00 94.38 103 GLU A C 1
ATOM 764 O O . GLU A 1 103 ? -3.507 -0.978 21.357 1.00 94.38 103 GLU A O 1
ATOM 769 N N . ASN A 1 104 ? -2.174 -0.369 19.645 1.00 94.00 104 ASN A N 1
ATOM 770 C CA . ASN A 1 104 ? -2.784 0.935 19.448 1.00 94.00 104 ASN A CA 1
ATOM 771 C C . ASN A 1 104 ? -3.915 0.855 18.417 1.00 94.00 104 ASN A C 1
ATOM 773 O O . ASN A 1 104 ? -3.688 0.374 17.302 1.00 94.00 104 ASN A O 1
ATOM 777 N N . PRO A 1 105 ? -5.116 1.359 18.745 1.00 94.69 105 PRO A N 1
ATOM 778 C CA . PRO A 1 105 ? -6.157 1.534 17.750 1.00 94.69 105 PRO A CA 1
ATOM 779 C C . PRO A 1 105 ? -5.759 2.571 16.692 1.00 94.69 105 PRO A C 1
ATOM 781 O O . PRO A 1 105 ? -4.985 3.488 16.960 1.00 94.69 105 PRO A O 1
ATOM 784 N N . VAL A 1 106 ? -6.349 2.454 15.504 1.00 95.62 106 VAL A N 1
ATOM 785 C CA . VAL A 1 106 ? -6.122 3.358 14.372 1.00 95.62 106 VAL A CA 1
ATOM 786 C C . VAL A 1 106 ? -7.324 4.280 14.204 1.00 95.62 106 VAL A C 1
ATOM 788 O O . VAL A 1 106 ? -8.461 3.816 14.079 1.00 95.62 106 VAL A O 1
ATOM 791 N N . ILE A 1 107 ? -7.073 5.587 14.171 1.00 94.56 107 ILE A N 1
ATOM 792 C CA . ILE A 1 107 ? -8.092 6.609 13.899 1.00 94.56 107 ILE A CA 1
ATOM 793 C C . ILE A 1 107 ? -8.108 7.008 12.420 1.00 94.56 107 ILE A C 1
ATOM 795 O O . ILE A 1 107 ? -7.158 6.763 11.676 1.00 94.56 107 ILE A O 1
ATOM 799 N N . GLY A 1 108 ? -9.189 7.662 11.986 1.00 92.75 108 GLY A N 1
ATOM 800 C CA . GLY A 1 108 ? -9.398 8.026 10.579 1.00 92.75 108 GLY A CA 1
ATOM 801 C C . GLY A 1 108 ? -8.268 8.850 9.964 1.00 92.75 108 GLY A C 1
ATOM 802 O O . GLY A 1 108 ? -7.884 8.589 8.828 1.00 92.75 108 GLY A O 1
ATOM 803 N N . GLU A 1 109 ? -7.679 9.780 10.719 1.00 93.06 109 GLU A N 1
ATOM 804 C CA . GLU A 1 109 ? -6.582 10.630 10.235 1.00 93.06 109 GLU A CA 1
ATOM 805 C C . GLU A 1 109 ? -5.325 9.829 9.848 1.00 93.06 109 GLU A C 1
ATOM 807 O O . GLU A 1 109 ? -4.595 10.203 8.927 1.00 93.06 109 GLU A O 1
ATOM 812 N N . GLN A 1 110 ? -5.094 8.691 10.505 1.00 95.56 110 GLN A N 1
ATOM 813 C CA . GLN A 1 110 ? -3.951 7.827 10.225 1.00 95.56 110 GLN A CA 1
ATOM 814 C C . GLN A 1 110 ? -4.162 6.977 8.967 1.00 95.56 110 GLN A C 1
ATOM 816 O O . GLN A 1 110 ? -3.186 6.511 8.374 1.00 95.56 110 GLN A O 1
ATOM 821 N N . VAL A 1 111 ? -5.409 6.752 8.538 1.00 96.44 111 VAL A N 1
ATOM 822 C CA . VAL A 1 111 ? -5.724 5.866 7.412 1.00 96.44 111 VAL A CA 1
ATOM 823 C C . VAL A 1 111 ? -5.247 6.490 6.100 1.00 96.44 111 VAL A C 1
ATOM 825 O O . VAL A 1 111 ? -5.696 7.552 5.672 1.00 96.44 111 VAL A O 1
ATOM 828 N N . ARG A 1 112 ? -4.337 5.796 5.407 1.00 96.44 112 ARG A N 1
ATOM 829 C CA . ARG A 1 112 ? -3.890 6.167 4.054 1.00 96.44 112 ARG A CA 1
ATOM 830 C C . ARG A 1 112 ? -4.742 5.533 2.967 1.00 96.44 112 ARG A C 1
ATOM 832 O O . ARG A 1 112 ? -4.810 6.065 1.861 1.00 96.44 112 ARG A O 1
ATOM 839 N N . GLY A 1 113 ? -5.426 4.441 3.288 1.00 97.56 113 GLY A N 1
ATOM 840 C CA . GLY A 1 113 ? -6.453 3.849 2.446 1.00 97.56 113 GLY A CA 1
ATOM 841 C C . GLY A 1 113 ? -6.491 2.330 2.525 1.00 97.56 113 GLY A C 1
ATOM 842 O O . GLY A 1 113 ? -5.820 1.717 3.356 1.00 97.56 113 GLY A O 1
ATOM 843 N N . VAL A 1 114 ? -7.254 1.732 1.614 1.00 98.50 114 VAL A N 1
ATOM 844 C CA . VAL A 1 114 ? -7.442 0.280 1.502 1.00 98.50 114 VAL A CA 1
ATOM 845 C C . VAL A 1 114 ? -6.561 -0.275 0.386 1.00 98.50 114 VAL A C 1
ATOM 847 O O . VAL A 1 114 ? -6.476 0.299 -0.702 1.00 98.50 114 VAL A O 1
ATOM 850 N N . VAL A 1 115 ? -5.905 -1.404 0.639 1.00 98.06 115 VAL A N 1
ATOM 851 C CA . VAL A 1 115 ? -5.120 -2.135 -0.360 1.00 98.06 115 VAL A CA 1
ATOM 852 C C . VAL A 1 115 ? -6.061 -2.735 -1.403 1.00 98.06 115 VAL A C 1
ATOM 854 O O . VAL A 1 115 ? -6.912 -3.562 -1.089 1.00 98.06 115 VAL A O 1
ATOM 857 N N . VAL A 1 116 ? -5.893 -2.330 -2.662 1.00 97.56 116 VAL A N 1
ATOM 858 C CA . VAL A 1 116 ? -6.731 -2.763 -3.796 1.00 97.56 116 VAL A CA 1
ATOM 859 C C . VAL A 1 116 ? -6.036 -3.772 -4.707 1.00 97.56 116 VAL A C 1
ATOM 861 O O . VAL A 1 116 ? -6.703 -4.489 -5.449 1.00 97.56 116 VAL A O 1
ATOM 864 N N . TYR A 1 117 ? -4.705 -3.852 -4.660 1.00 95.94 117 TYR A N 1
ATOM 865 C CA . TYR A 1 117 ? -3.942 -4.919 -5.303 1.00 95.94 117 TYR A CA 1
ATOM 866 C C . TYR A 1 117 ? -2.617 -5.162 -4.581 1.00 95.94 117 TYR A C 1
ATOM 868 O O . TYR A 1 117 ? -2.055 -4.262 -3.953 1.00 95.94 117 TYR A O 1
ATOM 876 N N . SER A 1 118 ? -2.092 -6.376 -4.727 1.00 95.38 118 SER A N 1
ATOM 877 C CA . SER A 1 118 ? -0.772 -6.766 -4.245 1.00 95.38 118 SER A CA 1
ATOM 878 C C . SER A 1 118 ? -0.075 -7.640 -5.285 1.00 95.38 118 SER A C 1
ATOM 880 O O . SER A 1 118 ? -0.695 -8.485 -5.930 1.00 95.38 118 SER A O 1
ATOM 882 N N . VAL A 1 119 ? 1.222 -7.416 -5.483 1.00 94.38 119 VAL A N 1
ATOM 883 C CA . VAL A 1 119 ? 2.042 -8.231 -6.380 1.00 94.38 119 VAL A CA 1
ATOM 884 C C . VAL A 1 119 ? 3.348 -8.602 -5.678 1.00 94.38 119 VAL A C 1
ATOM 886 O O . VAL A 1 119 ? 4.202 -7.732 -5.456 1.00 94.38 119 VAL A O 1
ATOM 889 N N . PRO A 1 120 ? 3.521 -9.880 -5.300 1.00 92.62 120 PRO A N 1
ATOM 890 C CA . PRO A 1 120 ? 4.727 -10.349 -4.631 1.00 92.62 120 PRO A CA 1
ATOM 891 C C . PRO A 1 120 ? 6.000 -10.057 -5.430 1.00 92.62 120 PRO A C 1
ATOM 893 O O . PRO A 1 120 ? 5.988 -10.033 -6.661 1.00 92.62 120 PRO A O 1
ATOM 896 N N . TYR A 1 121 ? 7.110 -9.853 -4.720 1.00 86.88 121 TYR A N 1
ATOM 897 C CA . TYR A 1 121 ? 8.464 -9.638 -5.255 1.00 86.88 121 TYR A CA 1
ATOM 898 C C . TYR A 1 121 ? 8.698 -8.341 -6.060 1.00 86.88 121 TYR A C 1
ATOM 900 O O . TYR A 1 121 ? 9.849 -7.923 -6.200 1.00 86.88 121 TYR A O 1
ATOM 908 N N . LEU A 1 122 ? 7.651 -7.656 -6.541 1.00 87.31 122 LEU A N 1
ATOM 909 C CA . LEU A 1 122 ? 7.771 -6.373 -7.259 1.00 87.31 122 LEU A CA 1
ATOM 910 C C . LEU A 1 122 ? 8.162 -5.193 -6.352 1.00 87.31 122 LEU A C 1
ATOM 912 O O . LEU A 1 122 ? 8.512 -4.124 -6.848 1.00 87.31 122 LEU A O 1
ATOM 916 N N . GLY A 1 123 ? 8.132 -5.372 -5.033 1.00 81.56 123 GLY A N 1
ATOM 917 C CA . GLY A 1 123 ? 8.548 -4.372 -4.058 1.00 81.56 123 GLY A CA 1
ATOM 918 C C . GLY A 1 123 ? 10.065 -4.280 -3.874 1.00 81.56 123 GLY A C 1
ATOM 919 O O . GLY A 1 123 ? 10.547 -3.206 -3.524 1.00 81.56 123 GLY A O 1
ATOM 920 N N . TYR A 1 124 ? 10.834 -5.343 -4.161 1.00 80.56 124 TYR A N 1
ATOM 921 C CA . TYR A 1 124 ? 12.300 -5.331 -4.004 1.00 80.56 124 TYR A CA 1
ATOM 922 C C . TYR A 1 124 ? 13.004 -4.317 -4.920 1.00 80.56 124 TYR A C 1
ATOM 924 O O . TYR A 1 124 ? 13.806 -3.530 -4.413 1.00 80.56 124 TYR A O 1
ATOM 932 N N . PRO A 1 125 ? 12.708 -4.247 -6.237 1.00 69.62 125 PRO A N 1
ATOM 933 C CA . PRO A 1 125 ? 13.301 -3.219 -7.090 1.00 69.62 125 PRO A CA 1
ATOM 934 C C . PRO A 1 125 ? 12.857 -1.812 -6.678 1.00 69.62 125 PRO A C 1
ATOM 936 O O . PRO A 1 125 ? 13.643 -0.873 -6.754 1.00 69.62 125 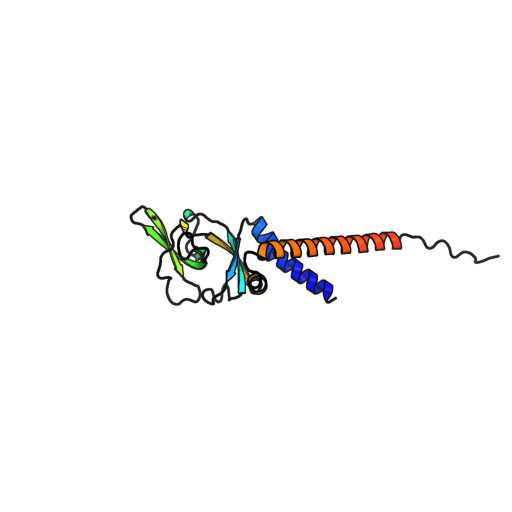PRO A O 1
ATOM 939 N N . ALA A 1 126 ? 11.612 -1.670 -6.205 1.00 61.50 126 ALA A N 1
ATOM 940 C CA . ALA A 1 126 ? 11.063 -0.393 -5.761 1.00 61.50 126 ALA A CA 1
ATOM 941 C C . ALA A 1 126 ? 11.699 0.100 -4.448 1.00 61.50 126 ALA A C 1
ATOM 943 O O . ALA A 1 126 ? 11.883 1.302 -4.285 1.00 61.50 126 ALA A O 1
ATOM 944 N N . SER A 1 127 ? 12.083 -0.803 -3.536 1.00 64.50 127 SER A N 1
ATOM 945 C CA . SER A 1 127 ? 12.737 -0.444 -2.269 1.00 64.50 127 SER A CA 1
ATOM 946 C C . SER A 1 127 ? 14.191 0.009 -2.422 1.00 64.50 127 SER A C 1
ATOM 948 O O . SER A 1 127 ? 14.719 0.650 -1.521 1.00 64.50 127 SER A O 1
ATOM 950 N N . LEU A 1 128 ? 14.841 -0.298 -3.551 1.00 63.53 128 LEU A N 1
ATOM 951 C CA . LEU A 1 128 ? 16.210 0.154 -3.837 1.00 63.53 128 LEU A CA 1
ATOM 952 C C . LEU A 1 128 ? 16.283 1.645 -4.195 1.00 63.53 128 LEU A C 1
ATOM 954 O O . LEU A 1 128 ? 17.376 2.202 -4.262 1.00 63.53 128 LEU A O 1
ATOM 958 N N . VAL A 1 129 ? 15.138 2.289 -4.432 1.00 58.31 129 VAL A N 1
ATOM 959 C CA . VAL A 1 129 ? 15.064 3.687 -4.849 1.00 58.31 129 VAL A CA 1
ATOM 960 C C . VAL A 1 129 ? 14.339 4.496 -3.773 1.00 58.31 129 VAL A C 1
ATOM 962 O O . VAL A 1 129 ? 13.122 4.406 -3.608 1.00 58.31 129 VAL A O 1
ATOM 965 N N . THR A 1 130 ? 15.100 5.280 -3.011 1.00 56.31 130 THR A N 1
ATOM 966 C CA . THR A 1 130 ? 14.588 6.130 -1.927 1.00 56.31 130 THR A CA 1
ATOM 967 C C . THR A 1 130 ? 13.877 7.377 -2.472 1.00 56.31 130 THR A C 1
ATOM 969 O O . THR A 1 130 ? 14.091 7.784 -3.615 1.00 56.31 130 THR A O 1
ATOM 972 N N . GLY A 1 131 ? 12.998 7.983 -1.663 1.00 58.22 131 GLY A N 1
ATOM 973 C CA . GLY A 1 131 ? 11.982 8.959 -2.095 1.00 58.22 131 GLY A CA 1
ATOM 974 C C . GLY A 1 131 ? 12.464 10.108 -2.992 1.00 58.22 131 GLY A C 1
ATOM 975 O O . GLY A 1 131 ? 11.772 10.450 -3.948 1.00 58.22 131 GLY A O 1
ATOM 976 N N . GLU A 1 132 ? 13.660 10.648 -2.756 1.00 58.97 132 GLU A N 1
ATOM 977 C CA . GLU A 1 132 ? 14.203 11.771 -3.537 1.00 58.97 132 GLU A CA 1
ATOM 978 C C . GLU A 1 132 ? 14.622 11.365 -4.961 1.00 58.97 132 GLU A C 1
ATOM 980 O O . GLU A 1 132 ? 14.421 12.104 -5.922 1.00 58.97 132 GLU A O 1
ATOM 985 N N . THR A 1 133 ? 15.138 10.144 -5.128 1.00 61.81 133 THR A N 1
ATOM 986 C CA . THR A 1 133 ? 15.559 9.615 -6.437 1.00 61.81 133 THR A CA 1
ATOM 987 C C . THR A 1 133 ? 14.456 8.819 -7.131 1.00 61.81 133 THR A C 1
ATOM 989 O O . THR A 1 133 ? 14.531 8.598 -8.340 1.00 61.81 133 THR A O 1
ATOM 992 N N . ARG A 1 134 ? 13.392 8.441 -6.405 1.00 66.69 134 ARG A N 1
ATOM 993 C CA . ARG A 1 134 ? 12.275 7.626 -6.911 1.00 66.69 134 ARG A CA 1
ATOM 994 C C . ARG A 1 134 ? 11.539 8.285 -8.064 1.00 66.69 134 ARG A C 1
ATOM 996 O O . ARG A 1 134 ? 11.316 7.631 -9.079 1.00 66.69 134 ARG A O 1
ATOM 1003 N N . SER A 1 135 ? 11.199 9.566 -7.934 1.00 63.84 135 SER A N 1
ATOM 1004 C CA . SER A 1 135 ? 10.502 10.300 -8.999 1.00 63.84 135 SER A CA 1
ATOM 1005 C C . SER A 1 135 ? 11.350 10.367 -10.273 1.00 63.84 135 SER A C 1
ATOM 1007 O O . SER A 1 135 ? 10.896 9.983 -11.351 1.00 63.84 135 SER A O 1
ATOM 1009 N N . LEU A 1 136 ? 12.627 10.743 -10.139 1.00 70.56 136 LEU A N 1
ATOM 1010 C CA . LEU A 1 136 ? 13.562 10.807 -11.261 1.00 70.56 136 LEU A CA 1
ATOM 1011 C C . LEU A 1 136 ? 13.761 9.434 -11.916 1.00 70.56 136 LEU A C 1
ATOM 1013 O O . LEU A 1 136 ? 13.713 9.325 -13.138 1.00 70.56 136 LEU A O 1
ATOM 1017 N N . PHE A 1 137 ? 13.946 8.380 -11.120 1.00 73.00 137 PHE A N 1
ATOM 1018 C CA . PHE A 1 137 ? 14.131 7.020 -11.621 1.00 73.00 137 PHE A CA 1
ATOM 1019 C C . PHE A 1 137 ? 12.914 6.535 -12.412 1.00 73.00 137 PHE A C 1
ATOM 1021 O O . PHE A 1 137 ? 13.069 5.997 -13.506 1.00 73.00 137 PHE A O 1
ATOM 1028 N N . VAL A 1 138 ? 11.704 6.768 -11.896 1.00 69.88 138 VAL A N 1
ATOM 1029 C CA . VAL A 1 138 ? 10.447 6.429 -12.577 1.00 69.88 138 VAL A CA 1
ATOM 1030 C C . VAL A 1 138 ? 10.319 7.182 -13.903 1.00 69.88 138 VAL A C 1
ATOM 1032 O O . VAL A 1 138 ? 9.986 6.568 -14.917 1.00 69.88 138 VAL A O 1
ATOM 1035 N N . ILE A 1 139 ? 10.641 8.480 -13.925 1.00 71.38 139 ILE A N 1
ATOM 1036 C CA . ILE A 1 139 ? 10.621 9.300 -15.147 1.00 71.38 139 ILE A CA 1
ATOM 1037 C C . ILE A 1 139 ? 11.632 8.771 -16.171 1.00 71.38 139 ILE A C 1
ATOM 1039 O O . ILE A 1 139 ? 11.275 8.541 -17.325 1.00 71.38 139 ILE A O 1
ATOM 1043 N N . VAL A 1 140 ? 12.881 8.535 -15.760 1.00 77.25 140 VAL A N 1
ATOM 1044 C CA . VAL A 1 140 ? 13.947 8.041 -16.645 1.00 77.25 140 VAL A CA 1
ATOM 1045 C C . VAL A 1 140 ? 13.606 6.657 -17.192 1.00 77.25 140 VAL A C 1
ATOM 1047 O O . VAL A 1 140 ? 13.751 6.422 -18.391 1.00 77.25 140 VAL A O 1
ATOM 1050 N N . LEU A 1 141 ? 13.109 5.752 -16.345 1.00 75.94 141 LEU A N 1
ATOM 1051 C CA . LEU A 1 141 ? 12.693 4.417 -16.763 1.00 75.94 141 LEU A CA 1
ATOM 1052 C C . LEU A 1 141 ? 11.528 4.486 -17.759 1.00 75.94 141 LEU A C 1
ATOM 1054 O O . LEU A 1 141 ? 11.569 3.821 -18.794 1.00 75.94 141 LEU A O 1
ATOM 1058 N N . GLY A 1 142 ? 10.527 5.328 -17.490 1.00 76.44 142 GLY A N 1
ATOM 1059 C CA . GLY A 1 142 ? 9.409 5.565 -18.403 1.00 76.44 142 GLY A CA 1
ATOM 1060 C C . GLY A 1 142 ? 9.872 6.091 -19.763 1.00 76.44 142 GLY A C 1
ATOM 1061 O O . GLY A 1 142 ? 9.508 5.533 -20.799 1.00 76.44 142 GLY A O 1
ATOM 1062 N N . LEU A 1 143 ? 10.738 7.110 -19.775 1.00 82.25 143 LEU A N 1
ATOM 1063 C CA . LEU A 1 143 ? 11.313 7.670 -21.002 1.00 82.25 143 LEU A CA 1
ATOM 1064 C C . LEU A 1 143 ? 12.149 6.643 -21.771 1.00 82.25 143 LEU A C 1
ATOM 1066 O O . LEU A 1 143 ? 12.053 6.583 -22.995 1.00 82.25 143 LEU A O 1
ATOM 1070 N N . ALA A 1 144 ? 12.925 5.805 -21.081 1.00 80.06 144 ALA A N 1
ATOM 1071 C CA . ALA A 1 144 ? 13.710 4.747 -21.709 1.00 80.06 144 ALA A CA 1
ATOM 1072 C C . ALA A 1 144 ? 12.815 3.706 -22.404 1.00 80.06 144 ALA A C 1
ATOM 1074 O O . ALA A 1 144 ? 13.096 3.311 -23.539 1.00 80.06 144 ALA A O 1
ATOM 1075 N N . VAL A 1 145 ? 11.712 3.301 -21.762 1.00 80.38 145 VAL A N 1
ATOM 1076 C CA . VAL A 1 145 ? 10.728 2.373 -22.344 1.00 80.38 145 VAL A CA 1
ATOM 1077 C C . VAL A 1 145 ? 10.041 2.998 -23.561 1.00 80.38 145 VAL A C 1
ATOM 1079 O O . VAL A 1 145 ? 9.967 2.358 -24.613 1.00 80.38 145 VAL A O 1
ATOM 1082 N N . ILE A 1 146 ? 9.603 4.258 -23.464 1.00 83.00 146 ILE A N 1
ATOM 1083 C CA . ILE A 1 146 ? 8.968 4.984 -24.577 1.00 83.00 146 ILE A CA 1
ATOM 1084 C C . ILE A 1 146 ? 9.941 5.144 -25.752 1.00 83.00 146 ILE A C 1
ATOM 1086 O O . ILE A 1 146 ? 9.594 4.814 -26.886 1.00 83.00 146 ILE A O 1
ATOM 1090 N N . ALA A 1 147 ? 11.169 5.604 -25.496 1.00 83.00 147 ALA A N 1
ATOM 1091 C CA . ALA A 1 147 ? 12.189 5.797 -26.524 1.00 83.00 147 ALA A CA 1
ATOM 1092 C C . ALA A 1 147 ? 12.532 4.481 -27.233 1.00 83.00 147 ALA A C 1
ATOM 1094 O O . ALA A 1 147 ? 12.661 4.445 -28.459 1.00 83.00 147 ALA A O 1
ATOM 1095 N N . TYR A 1 148 ? 12.624 3.379 -26.485 1.00 81.12 148 TYR A N 1
ATOM 1096 C CA . TYR A 1 148 ? 12.846 2.065 -27.074 1.00 81.12 148 TYR A CA 1
ATOM 1097 C C . TYR A 1 148 ? 11.665 1.611 -27.941 1.00 81.12 148 TYR A C 1
ATOM 1099 O O . TYR A 1 148 ? 11.890 1.149 -29.061 1.00 81.12 148 TYR A O 1
ATOM 1107 N N . GLY A 1 149 ? 10.425 1.762 -27.459 1.00 81.31 149 GLY A N 1
ATOM 1108 C CA . GLY A 1 149 ? 9.216 1.422 -28.217 1.00 81.31 149 GLY A CA 1
ATOM 1109 C C . GLY A 1 149 ? 9.076 2.241 -29.505 1.00 81.31 149 GLY A C 1
ATOM 1110 O O . GLY A 1 149 ? 8.766 1.703 -30.565 1.00 81.31 149 GLY A O 1
ATOM 1111 N N . ALA A 1 150 ? 9.400 3.534 -29.456 1.00 86.12 150 ALA A N 1
ATOM 1112 C CA . ALA A 1 150 ? 9.450 4.380 -30.645 1.00 86.12 150 ALA A CA 1
ATOM 1113 C C . ALA A 1 150 ? 10.527 3.901 -31.634 1.00 86.12 150 ALA A C 1
ATOM 1115 O O . ALA A 1 150 ? 10.285 3.810 -32.839 1.00 86.12 150 ALA A O 1
ATOM 1116 N N . GLN A 1 151 ? 11.709 3.537 -31.130 1.00 89.31 151 GLN A N 1
ATOM 1117 C CA . GLN A 1 151 ? 12.802 3.033 -31.955 1.00 89.31 151 GLN A CA 1
ATOM 1118 C C . GLN A 1 151 ? 12.466 1.682 -32.611 1.00 89.31 151 GLN A C 1
ATOM 1120 O O . GLN A 1 151 ? 12.854 1.463 -33.760 1.00 89.31 151 GLN A O 1
ATOM 1125 N N . SER A 1 152 ? 11.779 0.765 -31.918 1.00 83.81 152 SER A N 1
ATOM 1126 C CA . SER A 1 152 ? 11.381 -0.525 -32.499 1.00 83.81 152 SER A CA 1
ATOM 1127 C C . SER A 1 152 ? 10.359 -0.338 -33.619 1.00 83.81 152 SER A C 1
ATOM 1129 O O . SER A 1 152 ? 10.581 -0.842 -34.720 1.00 83.81 152 SER A O 1
ATOM 1131 N N . LEU A 1 153 ? 9.327 0.480 -33.389 1.00 86.69 153 LEU A N 1
ATOM 1132 C CA . LEU A 1 153 ? 8.332 0.827 -34.407 1.00 86.69 153 LEU A CA 1
ATOM 1133 C C . LEU A 1 153 ? 8.971 1.505 -35.624 1.00 86.69 153 LEU A C 1
ATOM 1135 O O . LEU A 1 153 ? 8.676 1.141 -36.761 1.00 86.69 153 LEU A O 1
ATOM 1139 N N . LEU A 1 154 ? 9.898 2.444 -35.404 1.00 90.50 154 LEU A N 1
ATOM 1140 C CA . LEU A 1 154 ? 10.605 3.120 -36.490 1.00 90.50 154 LEU A CA 1
ATOM 1141 C C . LEU A 1 154 ? 11.464 2.144 -37.306 1.00 90.50 154 LEU A C 1
ATOM 1143 O O . LEU A 1 154 ? 11.469 2.204 -38.535 1.00 90.50 154 LEU A O 1
ATOM 1147 N N . ARG A 1 155 ? 12.179 1.224 -36.648 1.00 89.31 155 ARG A N 1
ATOM 1148 C CA . ARG A 1 155 ? 12.990 0.202 -37.332 1.00 89.31 155 ARG A CA 1
ATOM 1149 C C . ARG A 1 155 ? 12.129 -0.735 -38.174 1.00 89.31 155 ARG A C 1
ATOM 1151 O O . ARG A 1 155 ? 12.529 -1.057 -39.293 1.00 89.31 155 ARG A O 1
ATOM 1158 N N . ASP A 1 156 ? 10.968 -1.144 -37.677 1.00 85.25 156 ASP A N 1
ATOM 1159 C CA . ASP A 1 156 ? 10.059 -2.029 -38.410 1.00 85.25 156 ASP A CA 1
ATOM 1160 C C . ASP A 1 156 ? 9.368 -1.307 -39.575 1.00 85.25 156 ASP A C 1
ATOM 1162 O O . ASP 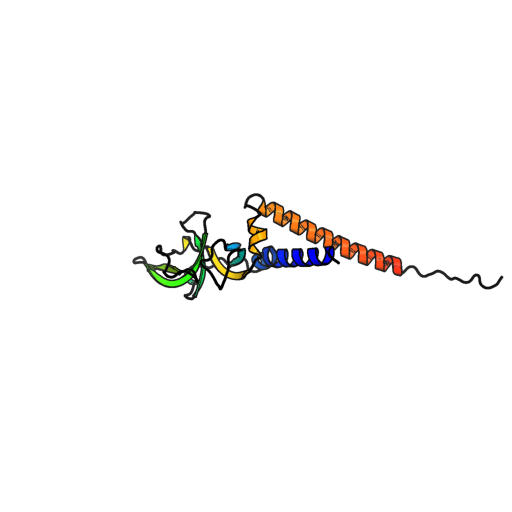A 1 156 ? 9.298 -1.853 -40.681 1.00 85.25 156 ASP A O 1
ATOM 1166 N N . LEU A 1 157 ? 8.987 -0.039 -39.396 1.00 87.38 157 LEU A N 1
ATOM 1167 C CA . LEU A 1 157 ? 8.487 0.806 -40.482 1.00 87.38 157 LEU A CA 1
ATOM 1168 C C . LEU A 1 157 ? 9.544 0.990 -41.582 1.00 87.38 157 LEU A C 1
ATOM 1170 O O . LEU A 1 157 ? 9.265 0.760 -42.759 1.00 87.38 157 LEU A O 1
ATOM 1174 N N . LEU A 1 158 ? 10.782 1.337 -41.213 1.00 90.00 158 LEU A N 1
ATOM 1175 C CA . LEU A 1 158 ? 11.892 1.497 -42.159 1.00 90.00 158 LEU A CA 1
ATOM 1176 C C . LEU A 1 158 ? 12.210 0.192 -42.907 1.00 90.00 158 LEU A C 1
ATOM 1178 O O . LEU A 1 158 ? 12.497 0.224 -44.107 1.00 90.00 158 LEU A O 1
ATOM 1182 N N . ARG A 1 159 ? 12.122 -0.967 -42.241 1.00 89.19 159 ARG A N 1
ATOM 1183 C CA . ARG A 1 159 ? 12.243 -2.283 -42.894 1.00 89.19 159 ARG A CA 1
ATOM 1184 C C . ARG A 1 159 ? 11.114 -2.526 -43.895 1.00 89.19 159 ARG A C 1
ATOM 1186 O O . ARG A 1 159 ? 11.402 -2.969 -45.005 1.00 89.19 159 ARG A O 1
ATOM 1193 N N . SER A 1 160 ? 9.870 -2.188 -43.543 1.00 83.00 160 SER A N 1
ATOM 1194 C CA . SER A 1 160 ? 8.712 -2.321 -44.439 1.00 83.00 160 SER A CA 1
ATOM 1195 C C . SER A 1 160 ? 8.785 -1.397 -45.658 1.00 83.00 160 SER A C 1
ATOM 1197 O O . SER A 1 160 ? 8.262 -1.745 -46.716 1.00 83.00 160 SER A O 1
ATOM 1199 N N . LEU A 1 161 ? 9.402 -0.220 -45.535 1.00 82.88 161 LEU A N 1
ATOM 1200 C CA . LEU A 1 161 ? 9.632 0.670 -46.676 1.00 82.88 161 LEU A CA 1
ATOM 1201 C C . LEU A 1 161 ? 10.753 0.137 -47.579 1.00 82.88 161 LEU A C 1
ATOM 1203 O O . LEU A 1 161 ? 10.645 0.190 -48.803 1.00 82.88 161 LEU A O 1
ATOM 1207 N N . ARG A 1 162 ? 11.811 -0.438 -46.993 1.00 79.88 162 ARG A N 1
ATOM 1208 C CA . ARG A 1 162 ? 12.949 -0.993 -47.743 1.00 79.88 162 ARG A CA 1
ATOM 1209 C C . ARG A 1 162 ? 12.601 -2.281 -48.498 1.00 79.88 162 ARG A C 1
ATOM 1211 O O . ARG A 1 162 ? 13.148 -2.498 -49.575 1.00 79.88 162 ARG A O 1
ATOM 1218 N N . SER A 1 163 ? 11.682 -3.101 -47.982 1.00 66.69 163 SER A N 1
ATOM 1219 C CA . SER A 1 163 ? 11.209 -4.327 -48.647 1.00 66.69 163 SER A CA 1
ATOM 1220 C C . SER A 1 163 ? 10.251 -4.076 -49.819 1.00 66.69 163 SER A C 1
ATOM 1222 O O . SER A 1 163 ? 10.031 -4.980 -50.621 1.00 66.69 163 SER A O 1
ATOM 1224 N N . ARG A 1 164 ? 9.718 -2.854 -49.968 1.00 61.38 164 ARG A N 1
ATOM 1225 C CA . ARG A 1 164 ? 8.861 -2.451 -51.099 1.00 61.38 164 ARG A CA 1
ATOM 1226 C C . ARG A 1 164 ? 9.625 -1.941 -52.322 1.00 61.38 164 ARG A C 1
ATOM 1228 O O . ARG A 1 164 ? 8.985 -1.585 -53.307 1.00 61.38 164 ARG A O 1
ATOM 1235 N N . ARG A 1 165 ? 10.964 -1.898 -52.303 1.00 53.62 165 ARG A N 1
ATOM 1236 C CA . ARG A 1 165 ? 11.747 -1.558 -53.501 1.00 53.62 165 ARG A CA 1
ATOM 1237 C C . ARG A 1 165 ? 11.652 -2.745 -54.475 1.00 53.62 165 ARG A C 1
ATOM 1239 O O . ARG A 1 165 ? 12.197 -3.802 -54.153 1.00 53.62 165 ARG A O 1
ATOM 1246 N N . PRO A 1 166 ? 10.956 -2.628 -55.622 1.00 50.84 166 PRO A N 1
ATOM 1247 C CA . PRO A 1 166 ? 10.866 -3.728 -56.570 1.00 50.84 166 PRO A CA 1
ATOM 1248 C C . PRO A 1 166 ? 12.283 -4.040 -57.045 1.00 50.84 166 PRO A C 1
ATOM 1250 O O . PRO A 1 166 ? 13.025 -3.119 -57.393 1.00 50.84 166 PRO A O 1
ATOM 1253 N N . ARG A 1 167 ? 12.666 -5.321 -57.065 1.00 51.75 167 ARG A N 1
ATOM 1254 C CA . ARG A 1 167 ? 13.782 -5.783 -57.897 1.00 51.75 167 ARG A CA 1
ATOM 1255 C C . ARG A 1 167 ? 13.445 -5.357 -59.323 1.00 51.75 167 ARG A C 1
ATOM 1257 O O . ARG A 1 167 ? 12.614 -5.982 -59.975 1.00 51.75 167 ARG A O 1
ATOM 1264 N N . SER A 1 168 ? 14.019 -4.248 -59.774 1.00 55.56 168 SER A N 1
ATOM 1265 C CA . SER A 1 168 ? 13.998 -3.864 -61.174 1.00 55.56 168 SER A CA 1
ATOM 1266 C C . SER A 1 168 ? 14.751 -4.948 -61.936 1.00 55.56 168 SER A C 1
ATOM 1268 O O . SER A 1 168 ? 15.975 -4.981 -61.910 1.00 55.56 168 SER A O 1
ATOM 1270 N N . VAL A 1 169 ? 13.975 -5.865 -62.510 1.00 58.03 169 VAL A N 1
ATOM 1271 C CA . VAL A 1 169 ? 14.180 -6.445 -63.836 1.00 58.03 169 VAL A CA 1
ATOM 1272 C C . VAL A 1 169 ? 15.626 -6.881 -64.095 1.00 58.03 169 VAL A C 1
ATOM 1274 O O . VAL A 1 169 ? 16.390 -6.197 -64.766 1.00 58.03 169 VAL A O 1
ATOM 1277 N N . ASP A 1 170 ? 15.954 -8.084 -63.621 1.00 58.81 170 ASP A N 1
ATOM 1278 C CA . ASP A 1 170 ? 16.876 -8.959 -64.346 1.00 58.81 170 ASP A CA 1
ATOM 1279 C C . ASP A 1 170 ? 16.196 -9.296 -65.680 1.00 58.81 170 ASP A C 1
ATOM 1281 O O . ASP A 1 170 ? 15.360 -10.196 -65.777 1.00 58.81 170 ASP A O 1
ATOM 1285 N N . ARG A 1 171 ? 16.446 -8.475 -66.698 1.00 57.41 171 ARG A N 1
ATOM 1286 C CA . ARG A 1 171 ? 16.122 -8.803 -68.088 1.00 57.41 171 ARG A CA 1
ATOM 1287 C C . ARG A 1 171 ? 17.121 -8.132 -69.026 1.00 57.41 171 ARG A C 1
ATOM 1289 O O . ARG A 1 171 ? 16.737 -7.408 -69.927 1.00 57.41 171 ARG A O 1
ATOM 1296 N N . ASN A 1 172 ? 18.398 -8.415 -68.786 1.00 54.31 172 ASN A N 1
ATOM 1297 C CA . ASN A 1 172 ? 19.380 -8.554 -69.860 1.00 54.31 172 ASN A CA 1
ATOM 1298 C C . ASN A 1 172 ? 19.686 -10.052 -70.015 1.00 54.31 172 ASN A C 1
ATOM 1300 O O . ASN A 1 172 ? 20.819 -10.505 -69.894 1.00 54.31 172 ASN A O 1
ATOM 1304 N N . ALA A 1 173 ? 18.620 -10.830 -70.194 1.00 57.19 173 ALA A N 1
ATOM 1305 C CA . ALA A 1 173 ? 18.665 -11.972 -71.085 1.00 57.19 173 ALA A CA 1
ATOM 1306 C C . ALA A 1 173 ? 18.307 -11.407 -72.467 1.00 57.19 173 ALA A C 1
ATOM 1308 O O . ALA A 1 173 ? 17.309 -10.696 -72.566 1.00 57.19 173 ALA A O 1
ATOM 1309 N N . GLU A 1 174 ? 19.129 -11.721 -73.469 1.00 53.94 174 GLU A N 1
ATOM 1310 C CA . GLU A 1 174 ? 18.982 -11.388 -74.898 1.00 53.94 174 GLU A CA 1
ATOM 1311 C C . GLU A 1 174 ? 19.439 -9.981 -75.337 1.00 53.94 174 GLU A C 1
ATOM 1313 O O . GLU A 1 174 ? 18.643 -9.052 -75.459 1.00 53.94 174 GLU A O 1
ATOM 1318 N N . ALA A 1 175 ? 20.737 -9.865 -75.645 1.00 48.06 175 ALA A N 1
ATOM 1319 C CA . ALA A 1 175 ?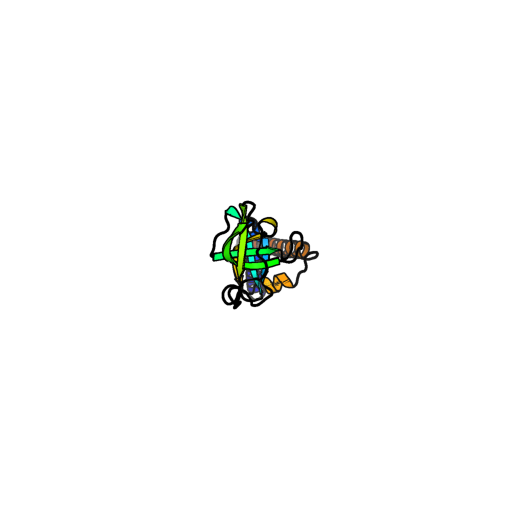 21.256 -9.226 -76.863 1.00 48.06 175 ALA A CA 1
ATOM 1320 C C . ALA A 1 175 ? 22.686 -9.716 -77.135 1.00 48.06 175 ALA A C 1
ATOM 1322 O O . ALA A 1 175 ? 23.513 -9.645 -76.197 1.00 48.06 175 ALA A O 1
#

Organism: NCBI:txid1072463